Protein AF-A0A951JPA5-F1 (afdb_monomer_lite)

Radius of gyration: 44.36 Å; chains: 1; bounding box: 110×32×108 Å

Structure (mmCIF, N/CA/C/O backbone):
data_AF-A0A951JPA5-F1
#
_entry.id   AF-A0A951JPA5-F1
#
loop_
_atom_site.group_PDB
_atom_site.id
_atom_site.type_symbol
_atom_site.label_atom_id
_atom_site.label_alt_id
_atom_site.label_comp_id
_atom_site.label_asym_id
_atom_site.label_entity_id
_atom_site.label_seq_id
_atom_site.pdbx_PDB_ins_code
_atom_site.Cartn_x
_atom_site.Cartn_y
_atom_site.Cartn_z
_atom_site.occupancy
_atom_site.B_iso_or_equiv
_atom_site.auth_seq_id
_atom_site.auth_comp_id
_atom_site.auth_asym_id
_atom_site.auth_atom_id
_atom_site.pdbx_PDB_model_num
ATOM 1 N N . MET A 1 1 ? 54.892 18.800 -55.669 1.00 44.28 1 MET A N 1
ATOM 2 C CA . MET A 1 1 ? 54.165 18.221 -56.818 1.00 44.28 1 MET A CA 1
ATOM 3 C C . MET A 1 1 ? 53.170 17.218 -56.256 1.00 44.28 1 MET A C 1
ATOM 5 O O . MET A 1 1 ? 53.583 16.150 -55.832 1.00 44.28 1 MET A O 1
A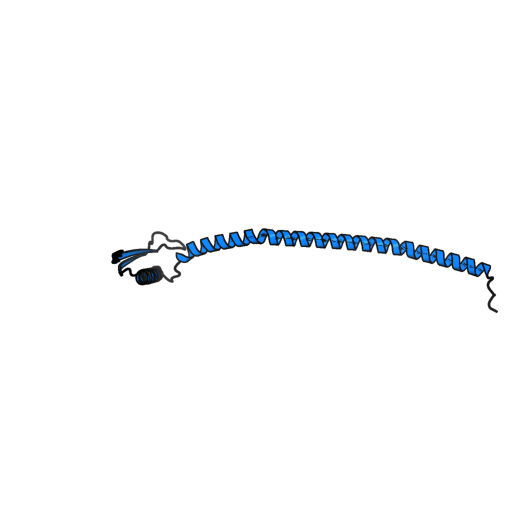TOM 9 N N . ILE A 1 2 ? 51.904 17.608 -56.100 1.00 56.94 2 ILE A N 1
ATOM 10 C CA . ILE A 1 2 ? 50.866 16.704 -55.584 1.00 56.94 2 ILE A CA 1
ATOM 11 C C . ILE A 1 2 ? 50.376 15.889 -56.787 1.00 56.94 2 ILE A C 1
ATOM 13 O O . ILE A 1 2 ? 49.962 16.510 -57.769 1.00 56.94 2 ILE A O 1
ATOM 17 N N . PRO A 1 3 ? 50.476 14.548 -56.780 1.00 68.38 3 PRO A N 1
ATOM 18 C CA . PRO A 1 3 ? 49.997 13.737 -57.891 1.00 68.38 3 PRO A CA 1
ATOM 19 C C . PRO A 1 3 ? 48.496 13.983 -58.067 1.00 68.38 3 PRO A C 1
ATOM 21 O O . PRO A 1 3 ? 47.718 13.821 -57.126 1.00 68.38 3 PRO A O 1
ATOM 24 N N . GLN A 1 4 ? 48.095 14.435 -59.258 1.00 72.94 4 GLN A N 1
ATOM 25 C CA . GLN A 1 4 ? 46.684 14.606 -59.578 1.00 72.94 4 GLN A CA 1
ATOM 26 C C . GLN A 1 4 ? 46.052 13.222 -59.708 1.00 72.94 4 GLN A C 1
ATOM 28 O O . GLN A 1 4 ? 46.337 12.474 -60.641 1.00 72.94 4 GLN A O 1
ATOM 33 N N . LEU A 1 5 ? 45.238 12.872 -58.716 1.00 69.88 5 LEU A N 1
ATOM 34 C CA . LEU A 1 5 ? 44.452 11.646 -58.696 1.00 69.88 5 LEU A CA 1
ATOM 35 C C . LEU A 1 5 ? 43.483 11.627 -59.881 1.00 69.88 5 LEU A C 1
ATOM 37 O O . LEU A 1 5 ? 42.752 12.589 -60.114 1.00 69.88 5 LEU A O 1
ATOM 41 N N . SER A 1 6 ? 43.460 10.506 -60.600 1.00 81.12 6 SER A N 1
ATOM 42 C CA . SER A 1 6 ? 42.481 10.252 -61.653 1.00 81.12 6 SER A CA 1
ATOM 43 C C . SER A 1 6 ? 41.067 10.236 -61.062 1.00 81.12 6 SER A C 1
ATOM 45 O O . SER A 1 6 ? 40.825 9.644 -60.008 1.00 81.12 6 SER A O 1
ATOM 47 N N . GLU A 1 7 ? 40.098 10.839 -61.758 1.00 82.94 7 GLU A N 1
ATOM 48 C CA . GLU A 1 7 ? 38.685 10.892 -61.339 1.00 82.94 7 GLU A CA 1
ATOM 49 C C . GLU A 1 7 ? 38.094 9.485 -61.101 1.00 82.94 7 GLU A C 1
ATOM 51 O O . GLU A 1 7 ? 37.163 9.301 -60.313 1.00 82.94 7 GLU A O 1
ATOM 56 N N . ARG A 1 8 ? 38.677 8.462 -61.739 1.00 79.81 8 ARG A N 1
ATOM 57 C CA . ARG A 1 8 ? 38.310 7.054 -61.554 1.00 79.81 8 ARG A CA 1
ATOM 58 C C . ARG A 1 8 ? 38.739 6.507 -60.189 1.00 79.81 8 ARG A C 1
ATOM 60 O O . ARG A 1 8 ? 37.944 5.826 -59.545 1.00 79.81 8 ARG A O 1
ATOM 67 N N . ASP A 1 9 ? 39.936 6.853 -59.720 1.00 85.12 9 ASP A N 1
ATOM 68 C CA . ASP A 1 9 ? 40.459 6.399 -58.422 1.00 85.12 9 ASP A CA 1
ATOM 69 C C . ASP A 1 9 ? 39.687 7.034 -57.268 1.00 85.12 9 ASP A C 1
ATOM 71 O O . ASP A 1 9 ? 39.342 6.370 -56.289 1.00 85.12 9 ASP A O 1
ATOM 75 N N . ARG A 1 10 ? 39.314 8.309 -57.423 1.00 87.31 10 ARG A N 1
ATOM 76 C CA . ARG A 1 10 ? 38.489 9.032 -56.451 1.00 87.31 10 ARG A CA 1
ATOM 77 C C . ARG A 1 10 ? 37.126 8.365 -56.243 1.00 87.31 10 ARG A C 1
ATOM 79 O O . ARG A 1 10 ? 36.682 8.244 -55.104 1.00 87.31 10 ARG A O 1
ATOM 86 N N . ARG A 1 11 ? 36.474 7.886 -57.309 1.00 89.25 11 ARG A N 1
ATOM 87 C CA . ARG A 1 11 ? 35.184 7.175 -57.203 1.00 89.25 11 ARG A CA 1
ATOM 88 C C . ARG A 1 11 ? 35.315 5.844 -56.469 1.00 89.25 11 ARG A C 1
ATOM 90 O O . ARG A 1 11 ? 34.479 5.546 -55.620 1.00 89.25 11 ARG A O 1
ATOM 97 N N . THR A 1 12 ? 36.367 5.079 -56.750 1.00 92.50 12 THR A N 1
ATOM 98 C CA . THR A 1 12 ? 36.624 3.801 -56.070 1.00 92.50 12 THR A CA 1
ATOM 99 C C . THR A 1 12 ? 36.892 4.010 -54.579 1.00 92.50 12 THR A C 1
ATOM 101 O O . THR A 1 12 ? 36.335 3.291 -53.751 1.00 92.50 12 THR A O 1
ATOM 104 N N . LEU A 1 13 ? 37.668 5.038 -54.219 1.00 92.25 13 LEU A N 1
ATOM 105 C CA . LEU A 1 13 ? 37.934 5.388 -52.820 1.00 92.25 13 LEU A CA 1
ATOM 106 C C . LEU A 1 13 ? 36.671 5.832 -52.077 1.00 92.25 13 LEU A C 1
ATOM 108 O O . LEU A 1 13 ? 36.441 5.392 -50.952 1.00 92.25 13 LEU A O 1
ATOM 112 N N . VAL A 1 14 ? 35.825 6.654 -52.704 1.00 95.19 14 VAL A N 1
ATOM 113 C CA . VAL A 1 14 ? 34.542 7.072 -52.114 1.00 95.19 14 VAL A CA 1
ATOM 114 C C . VAL A 1 14 ? 33.614 5.873 -51.925 1.00 95.19 14 VAL A C 1
ATOM 116 O O . VAL A 1 14 ? 33.026 5.724 -50.856 1.00 95.19 14 VAL A O 1
ATOM 119 N N . GLY A 1 15 ? 33.527 4.981 -52.916 1.00 95.50 15 GLY A N 1
ATOM 120 C CA . GLY A 1 15 ? 32.751 3.746 -52.804 1.00 95.50 15 GLY A CA 1
ATOM 121 C C . GLY A 1 15 ? 33.227 2.869 -51.643 1.00 95.50 15 GLY A C 1
ATOM 122 O O . GLY A 1 15 ? 32.419 2.451 -50.816 1.00 95.50 15 GLY A O 1
ATOM 123 N N . GLY A 1 16 ? 34.543 2.661 -51.524 1.00 94.00 16 GLY A N 1
ATOM 124 C CA . GLY A 1 16 ? 35.139 1.920 -50.410 1.00 94.00 16 GLY A CA 1
ATOM 125 C C . GLY A 1 16 ? 34.864 2.565 -49.049 1.00 94.00 16 GLY A C 1
ATOM 126 O O . GLY A 1 16 ? 34.463 1.877 -48.111 1.00 94.00 16 GLY A O 1
ATOM 127 N N . ALA A 1 17 ? 35.002 3.890 -48.947 1.00 95.31 17 ALA A N 1
ATOM 128 C CA . ALA A 1 17 ? 34.722 4.628 -47.719 1.00 95.31 17 ALA A CA 1
ATOM 129 C C . ALA A 1 17 ? 33.251 4.494 -47.288 1.00 95.31 17 ALA A C 1
ATOM 131 O O . ALA A 1 17 ? 32.980 4.241 -46.115 1.00 95.31 17 ALA A O 1
ATOM 132 N N . ILE A 1 18 ? 32.306 4.589 -48.230 1.00 97.00 18 ILE A N 1
ATOM 133 C CA . ILE A 1 18 ? 30.871 4.411 -47.957 1.00 97.00 18 ILE A CA 1
ATOM 134 C C . ILE A 1 18 ? 30.589 3.004 -47.428 1.00 97.00 18 ILE A C 1
ATOM 136 O O . ILE A 1 18 ? 29.878 2.861 -46.434 1.00 97.00 18 ILE A O 1
ATOM 140 N N . VAL A 1 19 ? 31.163 1.968 -48.049 1.00 97.12 19 VAL A N 1
ATOM 141 C CA . VAL A 1 19 ? 30.970 0.578 -47.610 1.00 97.12 19 VAL A CA 1
ATOM 142 C C . VAL A 1 19 ? 31.499 0.373 -46.192 1.00 97.12 19 VAL A C 1
ATOM 144 O O . VAL A 1 19 ? 30.801 -0.210 -45.366 1.00 97.12 19 VAL A O 1
ATOM 147 N N . ILE A 1 20 ? 32.689 0.892 -45.875 1.00 95.69 20 ILE A N 1
ATOM 148 C CA . ILE A 1 20 ? 33.265 0.791 -44.526 1.00 95.69 20 ILE A CA 1
ATOM 149 C C . ILE A 1 20 ? 32.368 1.499 -43.505 1.00 95.69 20 ILE A C 1
ATOM 151 O O . ILE A 1 20 ? 32.044 0.917 -42.469 1.00 95.69 20 ILE A O 1
ATOM 155 N N . VAL A 1 21 ? 31.920 2.723 -43.800 1.00 95.25 21 VAL A N 1
ATOM 156 C CA . VAL A 1 21 ? 31.023 3.480 -42.914 1.00 95.25 21 VAL A CA 1
ATOM 157 C C . VAL A 1 21 ? 29.707 2.734 -42.700 1.00 95.25 21 VAL A C 1
ATOM 159 O O . VAL A 1 21 ? 29.271 2.589 -41.558 1.00 95.25 21 VAL A O 1
ATOM 162 N N . ALA A 1 22 ? 29.101 2.198 -43.761 1.00 94.62 22 ALA A N 1
ATOM 163 C CA . ALA A 1 22 ? 27.877 1.410 -43.665 1.00 94.62 22 ALA A CA 1
ATOM 164 C C . ALA A 1 22 ? 28.075 0.159 -42.797 1.00 94.62 22 ALA A C 1
ATOM 166 O O . ALA A 1 22 ? 27.248 -0.138 -41.939 1.00 94.62 22 ALA A O 1
ATOM 167 N N . LEU A 1 23 ? 29.195 -0.546 -42.958 1.00 95.00 23 LEU A N 1
ATOM 168 C CA . LEU A 1 23 ? 29.494 -1.761 -42.203 1.00 95.00 23 LEU A CA 1
ATOM 169 C C . LEU A 1 23 ? 29.740 -1.459 -40.715 1.00 95.00 23 LEU A C 1
ATOM 171 O O . LEU A 1 23 ? 29.280 -2.196 -39.839 1.00 95.00 23 LEU A O 1
ATOM 175 N N . VAL A 1 24 ? 30.382 -0.331 -40.401 1.00 93.44 24 VAL A N 1
ATOM 176 C CA . VAL A 1 24 ? 30.549 0.156 -39.020 1.00 93.44 24 VAL A CA 1
ATOM 177 C C . VAL A 1 24 ? 29.206 0.562 -38.406 1.00 93.44 24 VAL A C 1
ATOM 179 O O . VAL A 1 24 ? 28.904 0.176 -37.274 1.00 93.44 24 VAL A O 1
ATOM 182 N N . LEU A 1 25 ? 28.370 1.289 -39.150 1.00 92.75 25 LEU A N 1
ATOM 183 C CA . LEU A 1 25 ? 27.043 1.698 -38.690 1.00 92.75 25 LEU A CA 1
ATOM 184 C C . LEU A 1 25 ? 26.122 0.502 -38.466 1.00 92.75 25 LEU A C 1
ATOM 186 O O . LEU A 1 25 ? 25.430 0.462 -37.457 1.00 92.75 25 LEU A O 1
ATOM 190 N N . VAL A 1 26 ? 26.134 -0.503 -39.340 1.00 95.19 26 VAL A N 1
ATOM 191 C CA . VAL A 1 26 ? 25.318 -1.711 -39.159 1.00 95.19 26 VAL A CA 1
ATOM 192 C C . VAL A 1 26 ? 25.843 -2.548 -37.994 1.00 95.19 26 VAL A C 1
ATOM 194 O O . VAL A 1 26 ? 25.063 -2.956 -37.133 1.00 95.19 26 VAL A O 1
ATOM 197 N N . SER A 1 27 ? 27.161 -2.759 -37.911 1.00 93.56 27 SER A N 1
ATOM 198 C CA . SER A 1 27 ? 27.762 -3.584 -36.855 1.00 93.56 27 SER A CA 1
ATOM 199 C C . SER A 1 27 ? 27.574 -3.007 -35.452 1.00 93.56 27 SER A C 1
ATOM 201 O O . SER A 1 27 ? 27.479 -3.780 -34.502 1.00 93.56 27 SER A O 1
ATOM 203 N N . ARG A 1 28 ? 27.475 -1.677 -35.298 1.00 91.94 28 ARG A N 1
ATOM 204 C CA . ARG A 1 28 ? 27.239 -1.033 -33.991 1.00 91.94 28 ARG A CA 1
ATOM 205 C C . ARG A 1 28 ? 25.816 -0.536 -33.771 1.00 91.94 28 ARG A C 1
ATOM 207 O O . ARG A 1 28 ? 25.322 -0.604 -32.647 1.00 91.94 28 ARG A O 1
ATOM 214 N N . GLY A 1 29 ? 25.145 -0.082 -34.819 1.00 93.50 29 GLY A N 1
ATOM 215 C CA . GLY A 1 29 ? 23.784 0.442 -34.756 1.00 93.50 29 GLY A CA 1
ATOM 216 C C . GLY A 1 29 ? 22.763 -0.648 -34.468 1.00 93.50 29 GLY A C 1
ATOM 217 O O . GLY A 1 29 ? 21.932 -0.484 -33.579 1.00 93.50 29 GLY A O 1
ATOM 218 N N . LEU A 1 30 ? 22.871 -1.803 -35.133 1.00 93.31 30 LEU A N 1
ATOM 219 C CA . LEU A 1 30 ? 21.945 -2.914 -34.916 1.00 93.31 30 LEU A CA 1
ATOM 220 C C . LEU A 1 30 ? 21.972 -3.450 -33.469 1.00 93.31 30 LEU A C 1
ATOM 222 O O . LEU A 1 30 ? 20.898 -3.596 -32.881 1.00 93.31 30 LEU A O 1
ATOM 226 N N . PRO A 1 31 ? 23.137 -3.722 -32.840 1.00 93.88 31 PRO A N 1
ATOM 227 C CA . PRO A 1 31 ? 23.150 -4.163 -31.448 1.00 93.88 31 PRO A CA 1
ATOM 228 C C . PRO A 1 31 ? 22.738 -3.059 -30.470 1.00 93.88 31 PRO A C 1
ATOM 230 O O . PRO A 1 31 ? 22.095 -3.373 -29.472 1.00 93.88 31 PRO A O 1
ATOM 233 N N . ALA A 1 32 ? 23.065 -1.789 -30.733 1.00 94.38 32 ALA A N 1
ATOM 234 C CA . ALA A 1 32 ? 22.610 -0.679 -29.894 1.00 94.38 32 ALA A CA 1
ATOM 235 C C . ALA A 1 32 ? 21.080 -0.551 -29.921 1.00 94.38 32 ALA A C 1
ATOM 237 O O . ALA A 1 32 ? 20.451 -0.478 -28.868 1.00 94.38 32 ALA A O 1
ATOM 238 N N . TRP A 1 33 ? 20.482 -0.630 -31.111 1.00 94.44 33 TRP A N 1
ATOM 239 C CA . TRP A 1 33 ? 19.033 -0.586 -31.277 1.00 94.44 33 TRP A CA 1
ATOM 240 C C . TRP A 1 33 ? 18.337 -1.774 -30.607 1.00 94.44 33 TRP A C 1
ATOM 242 O O . TRP A 1 33 ? 17.367 -1.586 -29.880 1.00 94.44 33 TRP A O 1
ATOM 252 N N . ARG A 1 34 ? 18.882 -2.990 -30.753 1.00 96.50 34 ARG A N 1
ATOM 253 C CA . ARG A 1 34 ? 18.354 -4.181 -30.064 1.00 96.50 34 ARG A CA 1
ATOM 254 C C . ARG A 1 34 ? 18.417 -4.061 -28.542 1.00 96.50 34 ARG A C 1
ATOM 256 O O . ARG A 1 34 ? 17.484 -4.477 -27.866 1.00 96.50 34 ARG A O 1
ATOM 263 N N . ARG A 1 35 ? 19.505 -3.507 -27.995 1.00 95.50 35 ARG A N 1
ATOM 264 C CA . ARG A 1 35 ? 19.626 -3.268 -26.547 1.00 95.50 35 ARG A CA 1
ATOM 265 C C . ARG A 1 35 ? 18.608 -2.246 -26.065 1.00 95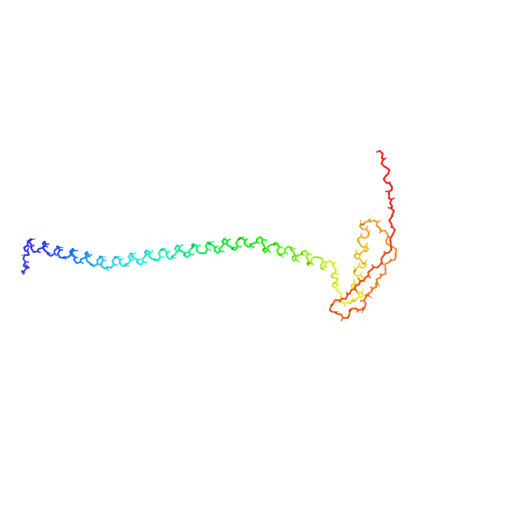.50 35 ARG A C 1
ATOM 267 O O . ARG A 1 35 ? 18.008 -2.457 -25.020 1.00 95.50 35 ARG A O 1
ATOM 274 N N . TRP A 1 36 ? 18.405 -1.178 -26.830 1.00 96.00 36 TRP A N 1
ATOM 275 C CA . TRP A 1 36 ? 17.406 -0.167 -26.512 1.00 96.00 36 TRP A CA 1
ATOM 276 C C . TRP A 1 36 ? 15.985 -0.745 -26.524 1.00 96.00 36 TRP A C 1
ATOM 278 O O . TRP A 1 36 ? 15.265 -0.581 -25.547 1.00 96.00 36 TRP A O 1
ATOM 288 N N . ASP A 1 37 ? 15.609 -1.509 -27.554 1.00 97.25 37 ASP A N 1
ATOM 289 C CA . ASP A 1 37 ? 14.292 -2.164 -27.623 1.00 97.25 37 ASP A CA 1
ATOM 290 C C . ASP A 1 37 ? 14.076 -3.139 -26.451 1.00 97.25 37 ASP A C 1
ATOM 292 O O . ASP A 1 37 ? 13.033 -3.123 -25.799 1.00 97.25 37 ASP A O 1
ATOM 296 N N . ALA A 1 38 ? 15.094 -3.932 -26.103 1.00 96.88 38 ALA A N 1
ATOM 297 C CA . ALA A 1 38 ? 15.033 -4.817 -24.941 1.00 96.88 38 ALA A CA 1
ATOM 298 C C . ALA A 1 38 ? 14.842 -4.047 -23.620 1.00 96.88 38 ALA A C 1
ATOM 300 O O . ALA A 1 38 ? 14.044 -4.465 -22.783 1.00 96.88 38 ALA A O 1
ATOM 301 N N . GLN A 1 39 ? 15.532 -2.915 -23.443 1.00 96.25 39 GLN A N 1
ATOM 302 C CA . GLN A 1 39 ? 15.384 -2.061 -22.260 1.00 96.25 39 GLN A CA 1
ATOM 303 C C . GLN A 1 39 ? 13.993 -1.428 -22.181 1.00 96.25 39 GLN A C 1
ATOM 305 O O . GLN A 1 39 ? 13.383 -1.441 -21.117 1.00 96.25 39 GLN A O 1
ATOM 310 N N . VAL A 1 40 ? 13.460 -0.931 -23.301 1.00 95.88 40 VAL A N 1
ATOM 311 C CA . VAL A 1 40 ? 12.115 -0.339 -23.355 1.00 95.88 40 VAL A CA 1
ATOM 312 C C . VAL A 1 40 ? 11.050 -1.377 -23.006 1.00 95.88 40 VAL A C 1
ATOM 314 O O . VAL A 1 40 ? 10.152 -1.093 -22.215 1.00 95.88 40 VAL A O 1
ATOM 317 N N . ARG A 1 41 ? 11.162 -2.602 -23.532 1.00 96.12 41 ARG A N 1
ATOM 318 C CA . ARG A 1 41 ? 10.228 -3.688 -23.194 1.00 96.12 41 ARG A CA 1
ATOM 319 C C . ARG A 1 41 ? 10.329 -4.111 -21.732 1.00 96.12 41 ARG A C 1
ATOM 321 O O . ARG A 1 41 ? 9.299 -4.353 -21.112 1.00 96.12 41 ARG A O 1
ATOM 328 N N . ALA A 1 42 ? 11.543 -4.188 -21.186 1.00 96.06 42 ALA A N 1
ATOM 329 C CA . ALA A 1 42 ? 11.749 -4.503 -19.775 1.00 96.06 42 ALA A CA 1
ATOM 330 C C . ALA A 1 42 ? 11.128 -3.430 -18.866 1.00 96.06 42 ALA A C 1
ATOM 332 O O . ALA A 1 42 ? 10.376 -3.774 -17.959 1.00 96.06 42 ALA A O 1
ATOM 333 N N . ALA A 1 43 ? 11.351 -2.148 -19.170 1.00 94.56 43 ALA A N 1
ATOM 334 C CA . ALA A 1 43 ? 10.767 -1.034 -18.426 1.00 94.56 43 ALA A CA 1
ATOM 335 C C . ALA A 1 43 ? 9.230 -1.023 -18.508 1.00 94.56 43 ALA A C 1
ATOM 337 O O . ALA A 1 43 ? 8.554 -0.827 -17.502 1.00 94.56 43 ALA A O 1
ATOM 338 N N . ALA A 1 44 ? 8.660 -1.294 -19.687 1.00 94.75 44 ALA A N 1
ATOM 339 C CA . ALA A 1 44 ? 7.211 -1.398 -19.847 1.00 94.75 44 ALA A CA 1
ATOM 340 C C . ALA A 1 44 ? 6.615 -2.564 -19.037 1.00 94.75 44 ALA A C 1
ATOM 342 O O . ALA A 1 44 ? 5.548 -2.421 -18.439 1.00 94.75 44 ALA A O 1
ATOM 343 N N . ALA A 1 45 ? 7.305 -3.709 -18.986 1.00 96.19 45 ALA A N 1
ATOM 344 C CA . ALA A 1 45 ? 6.885 -4.843 -18.168 1.00 96.19 45 ALA A CA 1
ATOM 345 C C . ALA A 1 45 ? 6.949 -4.515 -16.667 1.00 96.19 45 ALA A C 1
ATOM 347 O O . ALA A 1 45 ? 6.007 -4.821 -15.938 1.00 96.19 45 ALA A O 1
ATOM 348 N N . GLU A 1 46 ? 8.015 -3.850 -16.218 1.00 94.81 46 GLU A N 1
ATOM 349 C CA . GLU A 1 46 ? 8.182 -3.415 -14.829 1.00 94.81 46 GLU A CA 1
ATOM 350 C C . GLU A 1 46 ? 7.058 -2.463 -14.399 1.00 94.81 46 GLU A C 1
ATOM 352 O O . GLU A 1 46 ? 6.360 -2.751 -13.424 1.00 94.81 46 GLU A O 1
ATOM 357 N N . MET A 1 47 ? 6.769 -1.431 -15.199 1.00 93.19 47 MET A N 1
ATOM 358 C CA . MET A 1 47 ? 5.648 -0.512 -14.958 1.00 93.19 47 MET A CA 1
ATOM 359 C C . MET A 1 47 ? 4.300 -1.243 -14.894 1.00 93.19 47 MET A C 1
ATOM 361 O O . MET A 1 47 ? 3.467 -0.940 -14.040 1.00 93.19 47 MET A O 1
ATOM 365 N N . GLY A 1 48 ? 4.087 -2.245 -15.754 1.00 95.38 48 GLY A N 1
ATOM 366 C CA . GLY A 1 48 ? 2.887 -3.083 -15.706 1.00 95.38 48 GLY A CA 1
ATOM 367 C C . GLY A 1 48 ? 2.771 -3.876 -14.401 1.00 95.38 48 GLY A C 1
ATOM 368 O O . GLY A 1 48 ? 1.690 -3.961 -13.816 1.00 95.38 48 GLY A O 1
ATOM 369 N N . THR A 1 49 ? 3.884 -4.422 -13.901 1.00 95.31 49 THR A N 1
ATOM 370 C CA . THR A 1 49 ? 3.886 -5.131 -12.612 1.00 95.31 49 THR A CA 1
ATOM 371 C C . THR A 1 49 ? 3.666 -4.204 -11.420 1.00 95.31 49 THR A C 1
ATOM 373 O O . THR A 1 49 ? 2.985 -4.594 -10.471 1.00 95.31 49 THR A O 1
ATOM 376 N N . GLU A 1 50 ? 4.189 -2.980 -11.459 1.00 93.88 50 GLU A N 1
ATOM 377 C CA . GLU A 1 50 ? 3.960 -1.983 -10.412 1.00 93.88 50 GLU A CA 1
ATOM 378 C C . GLU A 1 50 ? 2.500 -1.536 -10.374 1.00 93.88 50 GLU A C 1
ATOM 380 O O . GLU A 1 50 ? 1.896 -1.514 -9.300 1.00 93.88 50 GLU A O 1
ATOM 385 N N . ALA A 1 51 ? 1.901 -1.282 -11.540 1.00 95.00 51 ALA A N 1
ATOM 386 C CA . ALA A 1 51 ? 0.483 -0.963 -11.653 1.00 95.00 51 ALA A CA 1
ATOM 387 C C . ALA A 1 51 ? -0.394 -2.091 -11.084 1.00 95.00 51 ALA A C 1
ATOM 389 O O . ALA A 1 51 ? -1.273 -1.836 -10.261 1.00 95.00 51 ALA A O 1
ATOM 390 N N . ALA A 1 52 ? -0.100 -3.351 -11.423 1.00 95.44 52 ALA A N 1
ATOM 391 C CA . ALA A 1 52 ? -0.836 -4.499 -10.894 1.00 95.44 52 ALA A CA 1
ATOM 392 C C . ALA A 1 52 ? -0.722 -4.628 -9.361 1.00 95.44 52 ALA A C 1
ATOM 394 O O . ALA A 1 52 ? -1.707 -4.939 -8.688 1.00 95.44 52 ALA A O 1
ATOM 395 N N . ARG A 1 53 ? 0.457 -4.360 -8.781 1.00 94.94 53 ARG A N 1
ATOM 396 C CA . ARG A 1 53 ? 0.652 -4.347 -7.317 1.00 94.94 53 ARG A CA 1
ATOM 397 C C . ARG A 1 53 ? -0.110 -3.204 -6.647 1.00 94.94 53 ARG A C 1
ATOM 399 O O . ARG A 1 53 ? -0.702 -3.403 -5.583 1.00 94.94 53 ARG A O 1
ATOM 406 N N . ALA A 1 54 ? -0.121 -2.023 -7.262 1.00 93.81 54 ALA A N 1
ATOM 407 C CA . ALA A 1 54 ? -0.891 -0.886 -6.775 1.00 93.81 54 ALA A CA 1
ATOM 408 C C . ALA A 1 54 ? -2.396 -1.199 -6.787 1.00 93.81 54 ALA A C 1
ATOM 410 O O . ALA A 1 54 ? -3.071 -1.015 -5.775 1.00 93.81 54 ALA A O 1
ATOM 411 N N . GLU A 1 55 ? -2.907 -1.779 -7.876 1.00 94.69 55 GLU A N 1
ATOM 412 C CA . GLU A 1 55 ? -4.302 -2.221 -7.968 1.00 94.69 55 GLU A CA 1
ATOM 413 C C . GLU A 1 55 ? -4.653 -3.273 -6.913 1.00 94.69 55 GLU A C 1
ATOM 415 O O . GLU A 1 55 ? -5.699 -3.176 -6.271 1.00 94.69 55 GLU A O 1
ATOM 420 N N . GLN A 1 56 ? -3.785 -4.263 -6.687 1.00 93.88 56 GLN A N 1
ATOM 421 C CA . GLN A 1 56 ? -3.987 -5.257 -5.629 1.00 93.88 56 GLN A CA 1
ATOM 422 C C . GLN A 1 56 ? -4.054 -4.609 -4.243 1.00 93.88 56 GLN A C 1
ATOM 424 O O . GLN A 1 56 ? -4.917 -4.965 -3.444 1.00 93.88 56 GLN A O 1
ATOM 429 N N . THR A 1 57 ? -3.202 -3.620 -3.974 1.00 92.38 57 THR A N 1
ATOM 430 C CA . THR A 1 57 ? -3.203 -2.888 -2.700 1.00 92.38 57 THR A CA 1
ATOM 431 C C . THR A 1 57 ? -4.512 -2.120 -2.505 1.00 92.38 57 THR A C 1
ATOM 433 O O . THR A 1 57 ? -5.132 -2.210 -1.446 1.00 92.38 57 THR A O 1
ATOM 436 N N . VAL A 1 58 ? -4.992 -1.433 -3.547 1.00 93.94 58 VAL A N 1
ATOM 437 C CA . VAL A 1 58 ? -6.280 -0.718 -3.519 1.00 93.94 58 VAL A CA 1
ATOM 438 C C . VAL A 1 58 ? -7.452 -1.685 -3.329 1.00 93.94 58 VAL A C 1
ATOM 440 O O . VAL A 1 58 ? -8.370 -1.390 -2.568 1.00 93.94 58 VAL A O 1
ATOM 443 N N . ARG A 1 59 ? -7.414 -2.869 -3.953 1.00 91.25 59 ARG A N 1
ATOM 444 C CA . ARG A 1 59 ? -8.452 -3.902 -3.779 1.00 91.25 59 ARG A CA 1
ATOM 445 C C . ARG A 1 59 ? -8.519 -4.462 -2.357 1.00 91.25 59 ARG A C 1
ATOM 447 O O . ARG A 1 59 ? -9.594 -4.872 -1.935 1.00 91.25 59 ARG A O 1
ATOM 454 N N . LEU A 1 60 ? -7.405 -4.489 -1.625 1.00 91.62 60 LEU A N 1
ATOM 455 C CA . LEU A 1 60 ? -7.357 -4.979 -0.242 1.00 91.62 60 LEU A CA 1
ATOM 456 C C . LEU A 1 60 ? -7.760 -3.918 0.793 1.00 91.62 60 LEU A C 1
ATOM 458 O O . LEU A 1 60 ? -8.097 -4.268 1.926 1.00 91.62 60 LEU A O 1
ATOM 462 N N . LEU A 1 61 ? -7.775 -2.638 0.414 1.00 90.62 61 LEU A N 1
ATOM 463 C CA . LEU A 1 61 ? -8.091 -1.524 1.310 1.00 90.62 61 LEU A CA 1
ATOM 464 C C . LEU A 1 61 ? -9.457 -1.662 2.014 1.00 90.62 61 LEU A C 1
ATOM 466 O O . LEU A 1 61 ? -9.500 -1.488 3.232 1.00 90.62 61 LEU A O 1
ATOM 470 N N . PRO A 1 62 ? -10.560 -2.027 1.328 1.00 89.00 62 PRO A N 1
ATOM 471 C CA . PRO A 1 62 ? -11.861 -2.189 1.977 1.00 89.00 62 PRO A CA 1
ATOM 472 C C . PRO A 1 62 ? -11.860 -3.285 3.047 1.00 89.00 62 PRO A C 1
ATOM 474 O O . PRO A 1 62 ? -12.416 -3.086 4.120 1.00 89.00 62 PRO A O 1
ATOM 477 N N . ALA A 1 63 ? -11.182 -4.409 2.795 1.00 87.62 63 ALA A N 1
ATOM 478 C CA . ALA A 1 63 ? -11.063 -5.496 3.767 1.00 87.62 63 ALA A CA 1
ATOM 479 C C . ALA A 1 63 ? -10.242 -5.073 4.998 1.00 87.62 63 ALA A C 1
ATOM 481 O O . ALA A 1 63 ? -10.555 -5.452 6.127 1.00 87.62 63 ALA A O 1
ATOM 482 N N . MET A 1 64 ? -9.208 -4.248 4.801 1.00 83.62 64 MET A N 1
ATOM 483 C CA . MET A 1 64 ? -8.454 -3.665 5.911 1.00 83.62 64 MET A CA 1
ATOM 484 C C . MET A 1 64 ? -9.321 -2.707 6.735 1.00 83.62 64 MET A C 1
ATOM 486 O O . MET A 1 64 ? -9.311 -2.803 7.962 1.00 83.62 64 MET A O 1
ATOM 490 N N . LEU A 1 65 ? -10.094 -1.831 6.085 1.00 86.69 65 LEU A N 1
ATOM 491 C CA . LEU A 1 65 ? -11.006 -0.902 6.760 1.00 86.69 65 LEU A CA 1
ATOM 492 C C . LEU A 1 65 ? -12.094 -1.640 7.548 1.00 86.69 65 LEU A C 1
ATOM 494 O O . LEU A 1 65 ? -12.319 -1.311 8.708 1.00 86.69 65 LEU A O 1
ATOM 498 N N . ASP A 1 66 ? -12.693 -2.679 6.970 1.00 87.50 66 ASP A N 1
ATOM 499 C CA . ASP A 1 66 ? -13.678 -3.526 7.652 1.00 87.50 66 ASP A CA 1
ATOM 500 C C . ASP A 1 66 ? -13.076 -4.200 8.894 1.00 87.50 66 ASP A C 1
ATOM 502 O O . ASP A 1 66 ? -13.638 -4.159 9.989 1.00 87.50 66 ASP A O 1
ATOM 506 N N . SER A 1 67 ? -11.849 -4.718 8.780 1.00 84.56 67 SER A N 1
ATOM 507 C CA . SER A 1 67 ? -11.151 -5.305 9.927 1.00 84.56 67 SER A CA 1
ATOM 508 C C . SER A 1 67 ? -10.863 -4.290 11.042 1.00 84.56 67 SER A C 1
ATOM 510 O O . SER A 1 67 ? -10.869 -4.654 12.224 1.00 84.56 67 SER A O 1
ATOM 512 N N . LEU A 1 68 ? -10.609 -3.025 10.687 1.00 84.94 68 LEU A N 1
ATOM 513 C CA . LEU A 1 68 ? -10.406 -1.941 11.644 1.00 84.94 68 LEU A CA 1
ATOM 514 C C . LEU A 1 68 ? -11.717 -1.541 12.306 1.00 84.94 68 LEU A C 1
ATOM 516 O O . LEU A 1 68 ? -11.729 -1.380 13.522 1.00 84.94 68 LEU A O 1
ATOM 520 N N . GLU A 1 69 ? -12.809 -1.450 11.552 1.00 86.12 69 GLU A N 1
ATOM 521 C CA . GLU A 1 69 ? -14.122 -1.135 12.109 1.00 86.12 69 GLU A CA 1
ATOM 522 C C . GLU A 1 69 ? -14.600 -2.255 13.044 1.00 86.12 69 GLU A C 1
ATOM 524 O O . GLU A 1 69 ? -15.011 -1.988 14.171 1.00 86.12 69 GLU A O 1
ATOM 529 N N . ALA A 1 70 ? -14.402 -3.524 12.674 1.00 83.31 70 ALA A N 1
ATOM 530 C CA . ALA A 1 70 ? -1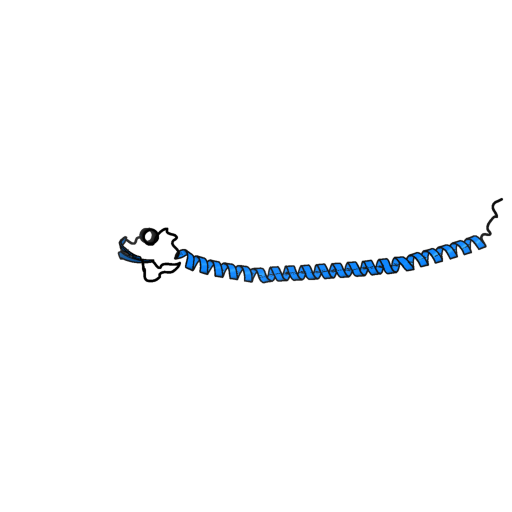4.681 -4.661 13.549 1.00 83.31 70 ALA A CA 1
ATOM 531 C C . ALA A 1 70 ? -13.826 -4.647 14.832 1.00 83.31 70 ALA A C 1
ATOM 533 O O . ALA A 1 70 ? -14.304 -4.975 15.920 1.00 83.31 70 ALA A O 1
ATOM 534 N N . ARG A 1 71 ? -12.544 -4.263 14.741 1.00 81.31 71 ARG A N 1
ATOM 535 C CA . ARG A 1 71 ? -11.680 -4.089 15.924 1.00 81.31 71 ARG A CA 1
ATOM 536 C C . ARG A 1 71 ? -12.112 -2.904 16.774 1.00 81.31 71 ARG A C 1
ATOM 538 O O . ARG A 1 71 ? -12.090 -3.026 17.993 1.00 81.31 71 ARG A O 1
ATOM 545 N N . ARG A 1 72 ? -12.507 -1.794 16.152 1.00 80.50 72 ARG A N 1
ATOM 546 C CA . ARG A 1 72 ? -13.019 -0.608 16.833 1.00 80.50 72 ARG A CA 1
ATOM 547 C C . ARG A 1 72 ? -14.302 -0.938 17.580 1.00 80.50 72 ARG A C 1
ATOM 549 O O . ARG A 1 72 ? -14.386 -0.599 18.750 1.00 80.50 72 ARG A O 1
ATOM 556 N N . GLY A 1 73 ? -15.237 -1.651 16.955 1.00 75.62 73 GLY A N 1
ATOM 557 C CA . GLY A 1 73 ? -16.461 -2.131 17.595 1.00 75.62 73 GLY A CA 1
ATOM 558 C C . GLY A 1 73 ? -16.156 -2.956 18.842 1.00 75.62 73 GLY A C 1
ATOM 559 O O . GLY A 1 73 ? -16.601 -2.599 19.927 1.00 75.62 73 GLY A O 1
ATOM 560 N N . ARG A 1 74 ? -15.284 -3.968 18.723 1.00 77.75 74 ARG A N 1
ATOM 561 C CA . ARG A 1 74 ? -14.834 -4.766 19.879 1.00 77.75 74 ARG A CA 1
ATOM 562 C C . ARG A 1 74 ? -14.127 -3.927 20.945 1.00 77.75 74 ARG A C 1
ATOM 564 O O . ARG A 1 74 ? -14.318 -4.160 22.130 1.00 77.75 74 ARG A O 1
ATOM 571 N N . PHE A 1 75 ? -13.301 -2.960 20.549 1.00 76.56 75 PHE A N 1
ATOM 572 C CA . PHE A 1 75 ? -12.601 -2.097 21.498 1.00 76.56 75 PHE A CA 1
ATOM 573 C C . PHE A 1 75 ? -13.548 -1.126 22.204 1.00 76.56 75 PHE A C 1
ATOM 575 O O . PHE A 1 75 ? -13.347 -0.847 23.375 1.00 76.56 75 PHE A O 1
ATOM 582 N N . VAL A 1 76 ? -14.584 -0.625 21.533 1.00 73.06 76 VAL A N 1
ATOM 583 C CA . VAL A 1 76 ? -15.625 0.210 22.149 1.00 73.06 76 VAL A CA 1
ATOM 584 C C . VAL A 1 76 ? -16.499 -0.628 23.080 1.00 73.06 76 VAL A C 1
ATOM 586 O O . VAL A 1 76 ? -16.806 -0.180 24.178 1.00 73.06 76 VAL A O 1
ATOM 589 N N . GLU A 1 77 ? -16.840 -1.854 22.683 1.00 71.38 77 GLU A N 1
ATOM 590 C CA . GLU A 1 77 ? -17.589 -2.806 23.508 1.00 71.38 77 GLU A CA 1
ATOM 591 C C . GLU A 1 77 ? -16.829 -3.165 24.793 1.00 71.38 77 GLU A C 1
ATOM 593 O O . GLU A 1 77 ? -17.401 -3.147 25.880 1.00 71.38 77 GLU A O 1
ATOM 598 N N . VAL A 1 78 ? -15.518 -3.404 24.694 1.00 69.50 78 VAL A N 1
ATOM 599 C CA . VAL A 1 78 ? -14.657 -3.665 25.858 1.00 69.50 78 VAL A CA 1
ATOM 600 C C . VAL A 1 78 ? -14.371 -2.377 26.639 1.00 69.50 78 VAL A C 1
ATOM 602 O O . VAL A 1 78 ? -14.467 -2.356 27.860 1.00 69.50 78 VAL A O 1
ATOM 605 N N . GLY A 1 79 ? -14.051 -1.281 25.953 1.00 60.69 79 GLY A N 1
ATOM 606 C CA . GLY A 1 79 ? -13.620 -0.011 26.541 1.00 60.69 79 GLY A CA 1
ATOM 607 C C . GLY A 1 79 ? -14.727 0.731 27.284 1.00 60.69 79 GLY A C 1
ATOM 608 O O . GLY A 1 79 ? -14.451 1.3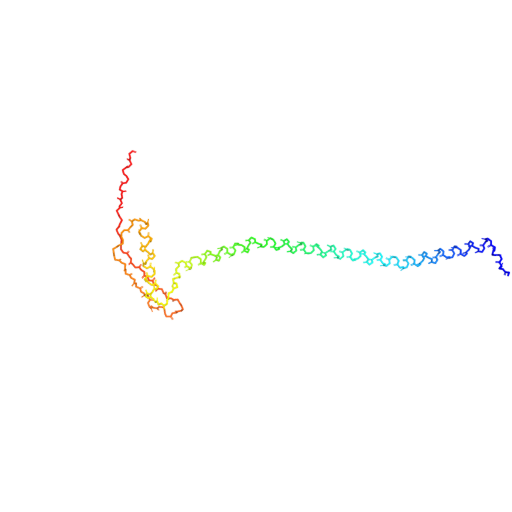62 28.298 1.00 60.69 79 GLY A O 1
ATOM 609 N N . ALA A 1 80 ? -15.987 0.596 26.861 1.00 60.12 80 ALA A N 1
ATOM 610 C CA . ALA A 1 80 ? -17.128 1.118 27.615 1.00 60.12 80 ALA A CA 1
ATOM 611 C C . ALA A 1 80 ? -17.321 0.416 28.977 1.00 60.12 80 ALA A C 1
ATOM 613 O O . ALA A 1 80 ? -18.016 0.950 29.840 1.00 60.12 80 ALA A O 1
ATOM 614 N N . GLY A 1 81 ? -16.701 -0.755 29.179 1.00 58.47 81 GLY A N 1
ATOM 615 C CA . GLY A 1 81 ? -16.691 -1.492 30.444 1.00 58.47 81 GLY A CA 1
ATOM 616 C C . GLY A 1 81 ? -15.391 -1.381 31.250 1.00 58.47 81 GLY A C 1
ATOM 617 O O . GLY A 1 81 ? -15.360 -1.835 32.393 1.00 58.47 81 GLY A O 1
ATOM 618 N N . VAL A 1 82 ? -14.323 -0.790 30.698 1.00 60.47 82 VAL A N 1
ATOM 619 C CA . VAL A 1 82 ? -13.023 -0.670 31.379 1.00 60.47 82 VAL A CA 1
ATOM 620 C C . VAL A 1 82 ? -12.898 0.725 31.982 1.00 60.47 82 VAL A C 1
ATOM 622 O O . VAL A 1 82 ? -12.528 1.691 31.319 1.00 60.47 82 VAL A O 1
ATOM 625 N N . LEU A 1 83 ? -13.222 0.823 33.269 1.00 66.12 83 LEU A N 1
ATOM 626 C CA . LEU A 1 83 ? -12.952 2.006 34.077 1.00 66.12 83 LEU A CA 1
ATOM 627 C C . LEU A 1 83 ? -11.538 1.925 34.638 1.00 66.12 83 LEU A C 1
ATOM 629 O O . LEU A 1 83 ? -11.269 1.118 35.531 1.00 66.12 83 LEU A O 1
ATOM 633 N N . ASP A 1 84 ? -10.659 2.778 34.121 1.00 64.69 84 ASP A N 1
ATOM 634 C CA . ASP A 1 84 ? -9.319 2.943 34.668 1.00 64.69 84 ASP A CA 1
ATOM 635 C C . ASP A 1 84 ? -9.421 3.618 36.042 1.00 64.69 84 ASP A C 1
ATOM 637 O O . ASP A 1 84 ? -10.027 4.683 36.194 1.00 64.69 84 ASP A O 1
ATOM 641 N N . GLY A 1 85 ? -8.898 2.961 37.068 1.00 65.75 85 GLY A N 1
ATOM 642 C CA . GLY A 1 85 ? -8.958 3.461 38.430 1.00 65.75 85 GLY A CA 1
ATOM 643 C C . GLY A 1 85 ? -7.898 2.805 39.293 1.00 65.75 85 GLY A C 1
ATOM 644 O O . GLY A 1 85 ? -7.687 1.597 39.255 1.00 65.75 85 GLY A O 1
ATOM 645 N N . GLU A 1 86 ? -7.242 3.631 40.101 1.00 72.19 86 GLU A N 1
ATOM 646 C CA . GLU A 1 86 ? -6.111 3.260 40.961 1.00 72.19 86 GLU A CA 1
ATOM 647 C C . GLU A 1 86 ? -6.469 2.192 42.012 1.00 72.19 86 GLU A C 1
ATOM 649 O O . GLU A 1 86 ? -5.598 1.560 42.607 1.00 72.19 86 GLU A O 1
ATOM 654 N N . SER A 1 87 ? -7.766 1.984 42.260 1.00 72.25 87 SER A N 1
ATOM 655 C CA . SER A 1 87 ? -8.284 0.946 43.147 1.00 72.25 87 SER A CA 1
ATOM 656 C C . SER A 1 87 ? -9.720 0.552 42.790 1.00 72.25 87 SER A C 1
ATOM 658 O O . SER A 1 87 ? -10.470 1.331 42.200 1.00 72.25 87 SER A O 1
ATOM 660 N N . ALA A 1 88 ? -10.141 -0.630 43.253 1.00 70.00 88 ALA A N 1
ATOM 661 C CA . ALA A 1 88 ? -11.516 -1.134 43.151 1.00 70.00 88 ALA A CA 1
ATOM 662 C C . ALA A 1 88 ? -12.578 -0.115 43.594 1.00 70.00 88 ALA A C 1
ATOM 664 O O . ALA A 1 88 ? -13.621 0.042 42.961 1.00 70.00 88 ALA A O 1
ATOM 665 N N . ALA A 1 89 ? -12.303 0.577 44.701 1.00 73.00 89 ALA A N 1
ATOM 666 C CA . ALA A 1 89 ? -13.203 1.564 45.275 1.00 73.00 89 ALA A CA 1
ATOM 667 C C . ALA A 1 89 ? -13.299 2.818 44.394 1.00 73.00 89 ALA A C 1
ATOM 669 O O . ALA A 1 89 ? -14.396 3.342 44.204 1.00 73.00 89 ALA A O 1
ATOM 670 N N . ALA A 1 90 ? -12.178 3.261 43.812 1.00 75.12 90 ALA A N 1
ATOM 671 C CA . ALA A 1 90 ? -12.142 4.401 42.899 1.00 75.12 90 ALA A CA 1
ATOM 672 C C . ALA A 1 90 ? -12.918 4.112 41.603 1.00 75.12 90 ALA A C 1
ATOM 674 O O . ALA A 1 90 ? -13.794 4.893 41.230 1.00 75.12 90 ALA A O 1
ATOM 675 N N . SER A 1 91 ? -12.680 2.957 40.969 1.00 73.25 91 SER A N 1
ATOM 676 C CA . SER A 1 91 ? -13.424 2.539 39.771 1.00 73.25 91 SER A CA 1
ATOM 677 C C . SER A 1 91 ? -14.915 2.346 40.066 1.00 73.25 91 SER A C 1
ATOM 679 O O . SER A 1 91 ? -15.766 2.738 39.271 1.00 73.25 91 SER A O 1
ATOM 681 N N . GLY A 1 92 ? -15.256 1.806 41.240 1.00 75.88 92 GLY A N 1
ATOM 682 C CA . GLY A 1 92 ? -16.638 1.656 41.688 1.00 75.88 92 GLY A CA 1
ATOM 683 C C . GLY A 1 92 ? -17.370 2.986 41.904 1.00 75.88 92 GLY A C 1
ATOM 684 O O . GLY A 1 92 ? -18.522 3.129 41.494 1.00 75.88 92 GLY A O 1
ATOM 685 N N . ALA A 1 93 ? -16.698 3.981 42.489 1.00 79.81 93 ALA A N 1
ATOM 686 C CA . ALA A 1 93 ? -17.242 5.329 42.648 1.00 79.81 93 ALA A CA 1
ATOM 687 C C . ALA A 1 93 ? -17.416 6.044 41.297 1.00 79.81 93 ALA A C 1
ATOM 689 O O . ALA A 1 93 ? -18.443 6.688 41.068 1.00 79.81 93 ALA A O 1
ATOM 690 N N . ALA A 1 94 ? -16.458 5.886 40.377 1.00 80.31 94 ALA A N 1
ATOM 691 C CA . ALA A 1 94 ? -16.556 6.419 39.019 1.00 80.31 94 ALA A CA 1
ATOM 692 C C . ALA A 1 94 ? -17.746 5.808 38.258 1.00 80.31 94 ALA A C 1
ATOM 694 O O . ALA A 1 94 ? -18.535 6.541 37.658 1.00 80.31 94 ALA A O 1
ATOM 695 N N . LEU A 1 95 ? -17.938 4.486 38.361 1.00 77.69 95 LEU A N 1
ATOM 696 C CA . LEU A 1 95 ? -19.086 3.789 37.778 1.00 77.69 95 LEU A CA 1
ATOM 697 C C . LEU A 1 95 ? -20.411 4.290 38.362 1.00 77.69 95 LEU A C 1
ATOM 699 O O . LEU A 1 95 ? -21.333 4.609 37.613 1.00 77.69 95 LEU A O 1
ATOM 703 N N . ALA A 1 96 ? -20.504 4.411 39.689 1.00 81.56 96 ALA A N 1
ATOM 704 C CA . ALA A 1 96 ? -21.697 4.927 40.358 1.00 81.56 96 ALA A CA 1
ATOM 705 C C . ALA A 1 96 ? -22.032 6.363 39.915 1.00 81.56 96 ALA A C 1
ATOM 707 O O . ALA A 1 96 ? -23.199 6.684 39.688 1.00 81.56 96 ALA A O 1
ATOM 708 N N . SER A 1 97 ? -21.015 7.209 39.728 1.00 83.31 97 SER A N 1
ATOM 709 C CA . SER A 1 97 ? -21.179 8.579 39.234 1.00 83.31 97 SER A CA 1
ATOM 710 C C . SER A 1 97 ? -21.690 8.616 37.786 1.00 83.31 97 SER A C 1
ATOM 712 O O . SER A 1 97 ? -22.624 9.357 37.477 1.00 83.31 97 SER A O 1
ATOM 714 N N . LEU A 1 98 ? -21.161 7.754 36.905 1.00 82.81 98 LEU A N 1
ATOM 715 C CA . LEU A 1 98 ? -21.640 7.616 35.523 1.00 82.81 98 LEU A CA 1
ATOM 716 C C . LEU A 1 98 ? -23.093 7.133 35.457 1.00 82.81 98 LEU A C 1
ATOM 718 O O . LEU A 1 98 ? -23.891 7.702 34.709 1.00 82.81 98 LEU A O 1
ATOM 722 N N . VAL A 1 99 ? -23.452 6.124 36.257 1.00 83.06 99 VAL A N 1
ATOM 723 C CA . VAL A 1 99 ? -24.830 5.613 36.345 1.00 83.06 99 VAL A CA 1
ATOM 724 C C . VAL A 1 99 ? -25.773 6.695 36.874 1.00 83.06 99 VAL A C 1
ATOM 726 O O . VAL A 1 99 ? -26.845 6.895 36.306 1.00 83.06 99 VAL A O 1
ATOM 729 N N . SER A 1 100 ? -25.358 7.454 37.892 1.00 82.25 100 SER A N 1
ATOM 730 C CA . SER A 1 100 ? -26.137 8.578 38.424 1.00 82.25 100 SER A CA 1
ATOM 731 C C . SER A 1 100 ? -26.351 9.682 37.383 1.00 82.25 100 SER A C 1
ATOM 733 O O . SER A 1 100 ? -27.478 10.124 37.159 1.00 82.25 100 SER A O 1
ATOM 735 N N . GLY A 1 101 ? -25.303 10.061 36.644 1.00 83.88 101 GLY A N 1
ATOM 736 C CA . GLY A 1 101 ? -25.405 11.034 35.554 1.00 83.88 101 GLY A CA 1
ATOM 737 C C . GLY A 1 101 ? -26.240 10.549 34.360 1.00 83.88 101 GLY A C 1
ATOM 738 O O . GLY A 1 101 ? -26.861 11.356 33.664 1.00 83.88 101 GLY A O 1
ATOM 739 N N . ALA A 1 102 ? -26.275 9.242 34.092 1.00 81.69 102 ALA A N 1
ATOM 740 C CA . ALA A 1 102 ? -27.165 8.653 33.092 1.00 81.69 102 ALA A CA 1
ATOM 741 C C . ALA A 1 102 ? -28.630 8.662 33.561 1.00 81.69 102 ALA A C 1
ATOM 743 O O . ALA A 1 102 ? -29.509 9.069 32.801 1.00 81.69 102 ALA A O 1
ATOM 744 N N . ALA A 1 103 ? -28.889 8.296 34.819 1.00 80.50 103 ALA A N 1
ATOM 745 C CA . ALA A 1 103 ? -30.226 8.307 35.408 1.00 80.50 103 ALA A CA 1
ATOM 746 C C . ALA A 1 103 ? -30.819 9.721 35.476 1.00 80.50 103 ALA A C 1
ATOM 748 O O . ALA A 1 103 ? -31.964 9.920 35.073 1.00 80.50 103 ALA A O 1
ATOM 749 N N . ALA A 1 104 ? -30.018 10.717 35.870 1.00 83.25 104 ALA A N 1
ATOM 750 C CA . ALA A 1 104 ? -30.428 12.119 35.886 1.00 83.25 104 ALA A CA 1
ATOM 751 C C . ALA A 1 104 ? -30.851 12.612 34.490 1.00 83.25 104 ALA A C 1
ATOM 753 O O . ALA A 1 104 ? -31.900 13.237 34.345 1.00 83.25 104 ALA A O 1
ATOM 754 N N . ARG A 1 105 ? -30.088 12.267 33.441 1.00 82.12 105 ARG A N 1
ATOM 755 C CA . ARG A 1 105 ? -30.443 12.592 32.045 1.00 82.12 105 ARG A CA 1
ATOM 756 C C . ARG A 1 105 ? -31.704 11.874 31.563 1.00 82.12 105 ARG A C 1
ATOM 758 O O . ARG A 1 105 ? -32.408 12.400 30.709 1.00 82.12 105 ARG A O 1
ATOM 765 N N . ALA A 1 106 ? -31.995 10.696 32.108 1.00 78.56 106 ALA A N 1
ATOM 766 C CA . ALA A 1 106 ? -33.192 9.920 31.798 1.00 78.56 106 ALA A CA 1
ATOM 767 C C . ALA A 1 106 ? -34.424 10.301 32.647 1.00 78.56 106 ALA A C 1
ATOM 769 O O . ALA A 1 106 ? -35.489 9.697 32.465 1.00 78.56 106 ALA A O 1
ATOM 770 N N . GLY A 1 107 ? -34.287 11.259 33.576 1.00 81.94 107 GLY A N 1
ATOM 771 C CA . GLY A 1 107 ? -35.341 11.645 34.518 1.00 81.94 107 GLY A CA 1
ATOM 772 C C . GLY A 1 107 ? -35.695 10.544 35.524 1.00 81.94 107 GLY A C 1
ATOM 773 O O . GLY A 1 107 ? -36.837 10.457 35.961 1.00 81.94 107 GLY A O 1
ATOM 774 N N . VAL A 1 108 ? -34.750 9.656 35.842 1.00 81.38 108 VAL A N 1
ATOM 775 C CA . VAL A 1 108 ? -34.935 8.559 36.801 1.00 81.38 108 VAL A CA 1
ATOM 776 C C . VAL A 1 108 ? -34.336 8.963 38.141 1.00 81.38 108 VAL A C 1
ATOM 778 O O . VAL A 1 108 ? -33.165 9.340 38.208 1.00 81.38 108 VAL A O 1
ATOM 781 N N . GLN A 1 109 ? -35.117 8.848 39.215 1.00 84.75 109 GLN A N 1
ATOM 782 C CA . GLN A 1 109 ? -34.631 9.105 40.565 1.00 84.75 109 GLN A CA 1
ATOM 783 C C . GLN A 1 109 ? -34.035 7.812 41.131 1.00 84.75 109 GLN A C 1
ATOM 785 O O . GLN A 1 109 ? -34.748 6.829 41.342 1.00 84.75 109 GLN A O 1
ATOM 790 N N . LEU A 1 110 ? -32.716 7.788 41.328 1.00 79.88 110 LEU A N 1
ATOM 791 C CA . LEU A 1 110 ? -32.028 6.659 41.958 1.00 79.88 110 LEU A CA 1
ATOM 792 C C . LEU A 1 110 ? -32.188 6.737 43.481 1.00 79.88 110 LEU A C 1
ATOM 794 O O . LEU A 1 110 ? -31.965 7.791 44.070 1.00 79.88 110 LEU A O 1
ATOM 798 N N . GLY A 1 111 ? -32.561 5.621 44.105 1.00 82.00 111 GLY A N 1
ATOM 799 C CA . GLY A 1 111 ? -32.676 5.466 45.554 1.00 82.00 111 GLY A CA 1
ATOM 800 C C . GLY A 1 111 ? -31.335 5.088 46.181 1.00 82.00 111 GLY A C 1
ATOM 801 O O . GLY A 1 111 ? -30.532 5.950 46.527 1.00 82.00 111 GLY A O 1
ATOM 802 N N . SER A 1 112 ? -31.075 3.788 46.336 1.00 81.75 112 SER A N 1
ATOM 803 C CA . SER A 1 112 ? -29.783 3.289 46.819 1.00 81.75 112 SER A CA 1
ATOM 804 C C . SER A 1 112 ? -28.940 2.733 45.679 1.00 81.75 112 SER A C 1
ATOM 806 O O . SER A 1 112 ? -29.409 1.893 44.913 1.00 81.75 112 SER A O 1
ATOM 808 N N . VAL A 1 113 ? -27.677 3.158 45.608 1.00 77.06 113 VAL A N 1
ATOM 809 C CA . VAL A 1 113 ? -26.661 2.596 44.709 1.00 77.06 113 VAL A CA 1
ATOM 810 C C . VAL A 1 113 ? -25.665 1.811 45.558 1.00 77.06 113 VAL A C 1
ATOM 812 O O . VAL A 1 113 ? -24.923 2.390 46.348 1.00 77.06 113 VAL A O 1
ATOM 815 N N . GLN A 1 114 ? -25.657 0.487 45.422 1.00 81.06 114 GLN A N 1
ATOM 816 C CA . GLN A 1 114 ? -24.708 -0.397 46.094 1.00 81.06 114 GLN A CA 1
ATOM 817 C C . GLN A 1 114 ? -23.639 -0.847 45.100 1.00 81.06 114 GLN A C 1
ATOM 819 O O . GLN A 1 114 ? -23.920 -1.550 44.126 1.00 81.06 114 GLN A O 1
ATOM 824 N N . VAL A 1 115 ? -22.398 -0.449 45.365 1.00 77.62 115 VAL A N 1
ATOM 825 C CA . VAL A 1 115 ? -21.225 -0.898 44.615 1.00 77.62 115 VAL A CA 1
ATOM 826 C C . VAL A 1 115 ? -20.685 -2.150 45.295 1.00 77.62 115 VAL A C 1
ATOM 828 O O . VAL A 1 115 ? -20.289 -2.099 46.459 1.00 77.62 115 VAL A O 1
ATOM 831 N N . ARG A 1 116 ? -20.666 -3.278 44.583 1.00 78.19 116 ARG A N 1
ATOM 832 C CA . ARG A 1 116 ? -20.083 -4.526 45.075 1.00 78.19 116 ARG A CA 1
ATOM 833 C C . ARG A 1 116 ? -18.889 -4.898 44.190 1.00 78.19 116 ARG A C 1
ATOM 835 O O . ARG A 1 116 ? -19.100 -5.354 43.065 1.00 78.19 116 ARG A O 1
ATOM 842 N N . PRO A 1 117 ? -17.647 -4.705 44.666 1.00 66.62 117 PRO A N 1
ATOM 843 C CA . PRO A 1 117 ? -16.486 -5.245 43.979 1.00 66.62 117 PRO A CA 1
ATOM 844 C C . PRO A 1 117 ? -16.533 -6.771 44.076 1.00 66.62 117 PRO A C 1
ATOM 846 O O . PRO A 1 117 ? -16.703 -7.323 45.167 1.00 66.62 117 PRO A O 1
ATOM 849 N N . ASP A 1 118 ? -16.437 -7.449 42.936 1.00 65.25 118 ASP A N 1
ATOM 850 C CA . ASP A 1 118 ? -16.354 -8.902 42.897 1.00 65.25 118 ASP A CA 1
ATOM 851 C C . ASP A 1 118 ? -14.877 -9.295 42.989 1.00 65.25 118 ASP A C 1
ATOM 853 O O . ASP A 1 118 ? -14.108 -9.206 42.034 1.00 65.25 118 ASP A O 1
ATOM 857 N N . THR A 1 119 ? -14.450 -9.660 44.196 1.00 59.69 119 THR A N 1
ATOM 858 C CA . THR A 1 119 ? -13.052 -9.991 44.496 1.00 59.69 119 THR A CA 1
ATOM 859 C C . THR A 1 119 ? -12.682 -11.429 44.126 1.00 59.69 119 THR A C 1
ATOM 861 O O . THR A 1 119 ? -11.556 -11.847 44.388 1.00 59.69 119 THR A O 1
ATOM 864 N N . ALA A 1 120 ? -13.586 -12.200 43.506 1.00 54.66 120 ALA A N 1
ATOM 865 C CA . ALA A 1 120 ? -13.329 -13.594 43.138 1.00 54.66 120 ALA A CA 1
ATOM 866 C C . ALA A 1 120 ? -12.314 -13.759 41.986 1.00 54.66 120 ALA A C 1
ATOM 868 O O . ALA A 1 120 ? -11.798 -14.857 41.781 1.00 54.66 120 ALA A O 1
ATOM 869 N N . SER A 1 121 ? -11.988 -12.686 41.256 1.00 54.69 121 SER A N 1
ATOM 870 C CA . SER A 1 121 ? -11.041 -12.713 40.134 1.00 54.69 121 SER A CA 1
ATOM 871 C C . SER A 1 121 ? -9.733 -11.999 40.492 1.00 54.69 121 SER A C 1
ATOM 873 O O . SER A 1 121 ? -9.604 -10.792 40.316 1.00 54.69 121 SER A O 1
ATOM 875 N N . ALA A 1 122 ? -8.737 -12.743 40.980 1.00 55.78 122 ALA A N 1
ATOM 876 C CA . ALA A 1 122 ? -7.385 -12.238 41.254 1.00 55.78 122 ALA A CA 1
ATOM 877 C C . ALA A 1 122 ? -6.511 -12.178 39.976 1.00 55.78 122 ALA A C 1
ATOM 879 O O . ALA A 1 122 ? -5.432 -12.766 39.922 1.00 55.78 122 ALA A O 1
ATOM 880 N N . GLY A 1 123 ? -7.002 -11.518 38.921 1.00 62.00 123 GLY A N 1
ATOM 881 C CA . GLY A 1 123 ? -6.301 -11.339 37.639 1.00 62.00 123 GLY A CA 1
ATOM 882 C C . GLY A 1 123 ? -5.979 -9.871 37.325 1.00 62.00 123 GLY A C 1
ATOM 883 O O . GLY A 1 123 ? -6.306 -8.978 38.098 1.00 62.00 123 GLY A O 1
ATOM 884 N N . THR A 1 124 ? -5.369 -9.601 36.162 1.00 64.94 124 THR A N 1
ATOM 885 C CA . THR A 1 124 ? -5.090 -8.233 35.655 1.00 64.94 124 THR A CA 1
ATOM 886 C C . THR A 1 124 ? -6.359 -7.391 35.458 1.00 64.94 124 THR A C 1
ATOM 888 O O . THR A 1 124 ? -6.288 -6.167 35.426 1.00 64.94 124 THR A O 1
ATOM 891 N N . PHE A 1 125 ? -7.520 -8.041 35.356 1.00 61.38 125 PHE A N 1
ATOM 892 C CA . PHE A 1 125 ? -8.830 -7.407 35.266 1.00 61.38 125 PHE A CA 1
ATOM 893 C C . PHE A 1 125 ? -9.703 -7.872 36.431 1.00 61.38 125 PHE A C 1
ATOM 895 O O . PHE A 1 125 ? -9.754 -9.065 36.733 1.00 61.38 125 PHE A O 1
ATOM 902 N N . MET A 1 126 ? -10.408 -6.931 37.054 1.00 68.25 126 MET A N 1
ATOM 903 C CA . MET A 1 126 ? -11.310 -7.176 38.177 1.00 68.25 126 MET A CA 1
ATOM 904 C C . MET A 1 126 ? -12.705 -6.657 37.822 1.00 68.25 126 MET A C 1
ATOM 906 O O . MET A 1 126 ? -12.852 -5.525 37.360 1.00 68.25 126 MET A O 1
ATOM 910 N N . SER A 1 127 ? -13.729 -7.488 38.017 1.00 66.12 127 SER A N 1
ATOM 911 C CA . SER A 1 127 ? -15.122 -7.133 37.745 1.00 66.12 127 SER A CA 1
ATOM 912 C C . SER A 1 127 ? -15.726 -6.333 38.903 1.00 66.12 127 SER A C 1
ATOM 914 O O . SER A 1 127 ? -15.550 -6.647 40.081 1.00 66.12 127 SER A O 1
ATOM 916 N N . ILE A 1 128 ? -16.475 -5.281 38.571 1.00 65.75 128 ILE A N 1
ATOM 917 C CA . ILE A 1 128 ? -17.189 -4.451 39.547 1.00 65.75 128 ILE A CA 1
ATOM 918 C C . ILE A 1 128 ? -18.655 -4.395 39.130 1.00 65.75 128 ILE A C 1
ATOM 920 O O . ILE A 1 128 ? -18.976 -3.959 38.027 1.00 65.75 128 ILE A O 1
ATOM 924 N N . GLY A 1 129 ? -19.548 -4.840 40.014 1.00 69.69 129 GLY A N 1
ATOM 925 C CA . GLY A 1 129 ? -20.990 -4.751 39.814 1.00 69.69 129 GLY A CA 1
ATOM 926 C C . GLY A 1 129 ? -21.582 -3.579 40.591 1.00 69.69 129 GLY A C 1
ATOM 927 O O . GLY A 1 129 ? -21.247 -3.364 41.757 1.00 69.69 129 GLY A O 1
ATOM 928 N N . VAL A 1 130 ? -22.503 -2.842 39.972 1.00 69.94 130 VAL A N 1
ATOM 929 C CA . VAL A 1 130 ? -23.315 -1.824 40.653 1.00 69.94 130 VAL A CA 1
ATOM 930 C C . VAL A 1 130 ? -24.773 -2.235 40.567 1.00 69.94 130 VAL A C 1
ATOM 932 O O . VAL A 1 130 ? -25.297 -2.457 39.478 1.00 69.94 130 VAL A O 1
ATOM 935 N N . ARG A 1 131 ? -25.429 -2.337 41.723 1.00 76.25 131 ARG A N 1
ATOM 936 C CA . ARG A 1 131 ? -26.880 -2.498 41.811 1.00 76.25 131 ARG A CA 1
ATOM 937 C C . ARG A 1 131 ? -27.470 -1.164 42.242 1.00 76.25 131 ARG A C 1
ATOM 939 O O . ARG A 1 131 ? -27.077 -0.626 43.272 1.00 76.25 131 ARG A O 1
ATOM 946 N N . ALA A 1 132 ? -28.386 -0.639 41.443 1.00 74.25 132 ALA A N 1
ATOM 947 C CA . ALA A 1 132 ? -29.107 0.582 41.749 1.00 74.25 132 ALA A CA 1
ATOM 948 C C . ALA A 1 132 ? -30.607 0.313 41.666 1.00 74.25 132 ALA A C 1
ATOM 950 O O . ALA A 1 132 ? -31.071 -0.289 40.698 1.00 74.25 132 ALA A O 1
ATOM 951 N N . ASP A 1 133 ? -31.340 0.778 42.669 1.00 77.25 133 ASP A N 1
ATOM 952 C CA . ASP A 1 133 ? -32.799 0.794 42.669 1.00 77.25 133 ASP A CA 1
ATOM 953 C C . ASP A 1 133 ? -33.261 2.205 42.297 1.00 77.25 133 ASP A C 1
ATOM 955 O O . ASP A 1 133 ? -32.676 3.190 42.753 1.00 77.25 133 ASP A O 1
ATOM 959 N N . GLY A 1 134 ? -34.280 2.329 41.449 1.00 77.62 134 GLY A N 1
ATOM 960 C CA . GLY A 1 134 ? -34.753 3.629 40.983 1.00 77.62 134 GLY A CA 1
ATOM 961 C C . GLY A 1 134 ? -36.245 3.645 40.699 1.00 77.62 134 GLY A C 1
ATOM 962 O O . GLY A 1 134 ? -36.816 2.646 40.264 1.00 77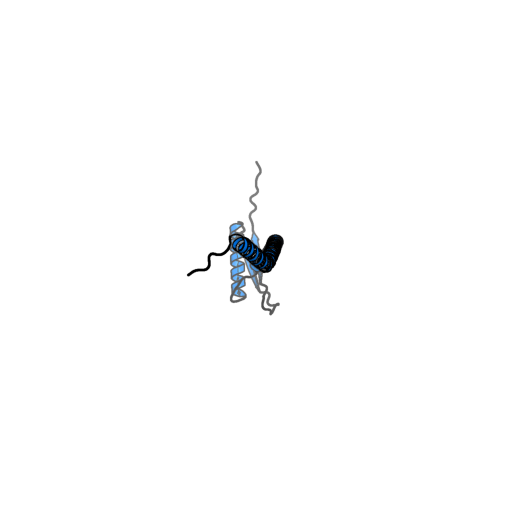.62 134 GLY A O 1
ATOM 963 N N . THR A 1 135 ? -36.854 4.804 40.923 1.00 75.69 135 THR A N 1
ATOM 964 C CA . THR A 1 135 ? -38.269 5.061 40.650 1.00 75.69 135 THR A CA 1
ATOM 965 C C . THR A 1 135 ? -38.360 6.062 39.506 1.00 75.69 135 THR A C 1
ATOM 967 O O . THR A 1 135 ? -37.665 7.082 39.499 1.00 75.69 135 THR A O 1
ATOM 970 N N . LYS A 1 136 ? -39.208 5.772 38.516 1.00 69.00 136 LYS A N 1
ATOM 971 C CA . LYS A 1 136 ? -39.524 6.698 37.428 1.00 69.00 136 LYS A CA 1
ATOM 972 C C . LYS A 1 136 ? -41.018 6.970 37.440 1.00 69.00 136 LYS A C 1
ATOM 974 O O . LYS A 1 136 ? -41.813 6.036 37.375 1.00 69.00 136 LYS A O 1
ATOM 979 N N . GLU A 1 137 ? -41.382 8.241 37.508 1.00 69.88 137 GLU A N 1
ATOM 980 C CA . GLU A 1 137 ? -42.763 8.664 37.332 1.00 69.88 137 GLU A CA 1
ATOM 981 C C . GLU A 1 137 ? -43.104 8.586 35.838 1.00 69.88 137 GLU A C 1
ATOM 983 O O . GLU A 1 137 ? -42.471 9.231 34.998 1.00 69.88 137 GLU A O 1
ATOM 988 N N . LEU A 1 138 ? -44.046 7.709 35.488 1.00 59.81 138 LEU A N 1
ATOM 989 C CA . LEU A 1 138 ? -44.587 7.633 34.137 1.00 59.81 138 LEU A CA 1
ATOM 990 C C . LEU A 1 138 ? -45.647 8.723 34.021 1.00 59.81 138 LEU A C 1
ATOM 992 O O . LEU A 1 138 ? -46.748 8.572 34.544 1.00 59.81 138 LEU A O 1
ATOM 996 N N . LEU A 1 139 ? -45.313 9.820 33.343 1.00 58.69 139 LEU A N 1
ATOM 997 C CA . LEU A 1 139 ? -46.329 10.761 32.887 1.00 58.69 139 LEU A CA 1
ATOM 998 C C . LEU A 1 139 ? -47.237 10.003 31.916 1.00 58.69 139 LEU A C 1
ATOM 1000 O O . LEU A 1 139 ? -46.797 9.597 30.838 1.00 58.69 139 LEU A O 1
ATOM 1004 N N . ALA A 1 140 ? -48.479 9.759 32.332 1.00 46.81 140 ALA A N 1
ATOM 1005 C CA . ALA A 1 140 ? -49.519 9.277 31.444 1.00 46.81 140 ALA A CA 1
ATOM 1006 C C . ALA A 1 140 ? -49.685 10.315 30.328 1.00 46.81 140 ALA A C 1
ATOM 1008 O O . ALA A 1 140 ? -50.047 11.462 30.581 1.00 46.81 140 ALA A O 1
ATOM 1009 N N . VAL A 1 141 ? -49.354 9.919 29.102 1.00 50.72 141 VAL A N 1
ATOM 1010 C CA . VAL A 1 141 ? -49.736 10.664 27.907 1.00 50.72 141 VAL A CA 1
ATOM 1011 C C . VAL A 1 141 ? -51.238 10.438 27.757 1.00 50.72 141 VAL A C 1
ATOM 1013 O O . VAL A 1 141 ? -51.663 9.372 27.320 1.00 50.72 141 VAL A O 1
ATOM 1016 N N . GLU A 1 142 ? -52.049 11.389 28.222 1.00 55.09 142 GLU A N 1
ATOM 1017 C CA . GLU A 1 142 ? -53.435 11.499 27.767 1.00 55.09 142 GLU A CA 1
ATOM 1018 C C . GLU A 1 142 ? -53.386 11.928 26.295 1.00 55.09 142 GLU A C 1
ATOM 1020 O O . GLU A 1 142 ? -53.146 13.095 25.983 1.00 55.09 142 GLU A O 1
ATOM 1025 N N . ASP A 1 143 ? -53.532 10.952 25.397 1.00 51.75 143 ASP A N 1
ATOM 1026 C CA . ASP A 1 143 ? -53.791 11.181 23.975 1.00 51.75 143 ASP A CA 1
ATOM 1027 C C . ASP A 1 143 ? -55.158 11.874 23.838 1.00 51.75 143 ASP A C 1
ATOM 1029 O O . ASP A 1 143 ? -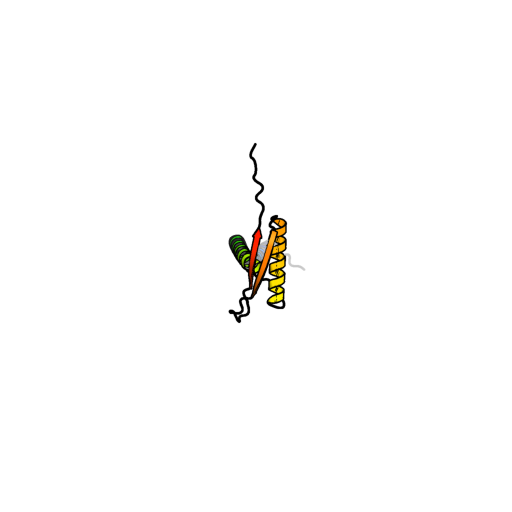56.195 11.295 24.177 1.00 51.75 143 ASP A O 1
ATOM 1033 N N . GLY A 1 144 ? -55.139 13.127 23.376 1.00 52.28 144 GLY A N 1
ATOM 1034 C CA . GLY A 1 144 ? -56.314 13.914 22.989 1.00 52.28 144 GLY A CA 1
ATOM 1035 C C . GLY A 1 144 ? -56.573 13.876 21.491 1.00 52.28 144 GLY A C 1
ATOM 1036 O O . GLY A 1 144 ? -55.585 13.819 20.723 1.00 52.28 144 GLY A O 1
#

Secondary structure (DSSP, 8-state):
------HHHHHHHHHHHHHHHHHHHHHHHHHHHHHHHHHHHHHHHHHHHHHHHHHHHHHHHHHHHHHHHHHHHHHHHHHTT----SSHHHHHHHHHHHHHHHHHHTT-EEEEEEEEE-TT--SSS--EEEEEEEE---------

Foldseek 3Di:
DPPDDDPVVVVVVVVVVVVVVVVVCCVPVVVVVVVVVVVVVVVVVVVVVVVVVVVVVVVCVVVVVVVVVVVVVVCCVVVVQDQDDPDLVRSQVVVVVVVVVVCVVVQKAWDDKDKDWDPPDPDPDTDIDIDIDIDHDDDPPPDD

pLDDT: mean 80.55, std 13.42, range [44.28, 97.25]

Sequence (144 aa):
MIPQLSERDRRTLVGGAIVIVALVLVSRGLPAWRRWDAQVRAAAAEMGTEAARAEQTVRLLPAMLDSLEARRGRFVEVGAGVLDGESAAASGAALASLVSGAAARAGVQLGSVQVRPDTASAGTFMSIGVRADGTKELLAVEDG